Protein AF-A0A959NTH2-F1 (afdb_monomer_lite)

Structure (mmCIF, N/CA/C/O backbone):
data_AF-A0A959NTH2-F1
#
_entry.id   AF-A0A959NTH2-F1
#
loop_
_atom_site.group_PDB
_atom_site.id
_atom_site.type_symbol
_atom_site.label_atom_id
_atom_site.label_alt_id
_atom_site.label_comp_id
_atom_site.label_asym_id
_atom_site.label_entity_id
_atom_site.label_seq_id
_atom_site.pdbx_PDB_ins_code
_atom_site.Cartn_x
_atom_site.Cartn_y
_atom_site.Cartn_z
_atom_site.occupancy
_atom_site.B_iso_or_equiv
_atom_site.auth_seq_id
_atom_site.auth_comp_id
_atom_site.auth_asym_id
_atom_site.auth_atom_id
_atom_site.pdbx_PDB_model_num
ATOM 1 N N . MET A 1 1 ? 16.866 33.742 38.462 1.00 43.75 1 MET A N 1
ATOM 2 C CA . MET A 1 1 ? 18.214 33.226 38.776 1.00 43.75 1 MET A CA 1
ATOM 3 C C . MET A 1 1 ? 18.686 32.351 37.621 1.00 43.75 1 MET A C 1
ATOM 5 O O . MET A 1 1 ? 18.182 31.254 37.455 1.00 43.75 1 MET A O 1
ATOM 9 N N . SER A 1 2 ? 19.629 32.856 36.833 1.00 45.59 2 SER A N 1
ATOM 10 C CA . SER A 1 2 ? 20.584 32.081 36.015 1.00 45.59 2 SER A CA 1
ATOM 11 C C . SER A 1 2 ? 21.983 32.569 36.441 1.00 45.59 2 SER A C 1
ATOM 13 O O . SER A 1 2 ? 22.024 33.627 37.079 1.00 45.59 2 SER A O 1
ATOM 15 N N . PRO A 1 3 ? 23.129 31.945 36.094 1.00 47.47 3 PRO A N 1
ATOM 16 C CA . PRO A 1 3 ? 23.377 30.743 35.277 1.00 47.47 3 PRO A CA 1
ATOM 17 C C . PRO A 1 3 ? 24.408 29.769 35.917 1.00 47.47 3 PRO A C 1
ATOM 19 O O . PRO A 1 3 ? 25.090 30.133 36.869 1.00 47.47 3 PRO A O 1
ATOM 22 N N . LYS A 1 4 ? 24.640 28.580 35.333 1.00 40.25 4 LYS A N 1
ATOM 23 C CA . LYS A 1 4 ? 25.977 27.939 35.351 1.00 40.25 4 LYS A CA 1
ATOM 24 C C . LYS A 1 4 ? 26.267 27.217 34.032 1.00 40.25 4 LYS A C 1
ATOM 26 O O . LYS A 1 4 ? 25.743 26.146 33.756 1.00 40.25 4 LYS A O 1
ATOM 31 N N . SER A 1 5 ? 27.126 27.856 33.243 1.00 44.38 5 SER A N 1
ATOM 32 C CA . SER A 1 5 ? 27.938 27.284 32.164 1.00 44.38 5 SER A CA 1
ATOM 33 C C . SER A 1 5 ? 29.124 26.491 32.744 1.00 44.38 5 SER A C 1
ATOM 35 O O . SER A 1 5 ? 29.297 26.496 33.961 1.00 44.38 5 SER A O 1
ATOM 37 N N . VAL A 1 6 ? 29.994 25.972 31.850 1.00 41.03 6 VAL A N 1
ATOM 38 C CA . VAL A 1 6 ? 31.365 25.409 32.044 1.00 41.03 6 VAL A CA 1
ATOM 39 C C . VAL A 1 6 ? 31.362 23.865 31.873 1.00 41.03 6 VAL A C 1
ATOM 41 O O . VAL A 1 6 ? 30.618 23.194 32.565 1.00 41.03 6 VAL A O 1
ATOM 44 N N . LYS A 1 7 ? 32.123 23.199 30.981 1.00 40.16 7 LYS A N 1
ATOM 45 C CA . LYS A 1 7 ? 33.416 23.513 30.333 1.00 40.16 7 LYS A CA 1
ATOM 46 C C . LYS A 1 7 ? 33.629 22.724 29.022 1.00 40.16 7 LYS A C 1
ATOM 48 O O . LYS A 1 7 ? 33.292 21.551 28.930 1.00 40.16 7 LYS A O 1
ATOM 53 N N . LYS A 1 8 ? 34.302 23.385 28.073 1.00 42.28 8 LYS A N 1
ATOM 54 C CA . LYS A 1 8 ? 35.076 22.836 26.944 1.00 42.28 8 LYS A CA 1
ATOM 55 C C . LYS A 1 8 ? 36.192 21.895 27.426 1.00 42.28 8 LYS A C 1
ATOM 57 O O . LYS A 1 8 ? 36.909 22.254 28.357 1.00 42.28 8 LYS A O 1
ATOM 62 N N . SER A 1 9 ? 36.460 20.831 26.670 1.00 44.78 9 SER A N 1
ATOM 63 C CA . SER A 1 9 ? 37.814 20.277 26.527 1.00 44.78 9 SER A CA 1
ATOM 64 C C . SER A 1 9 ? 38.034 19.769 25.100 1.00 44.78 9 SER A C 1
ATOM 66 O O . SER A 1 9 ? 37.632 18.666 24.742 1.00 44.78 9 SER A O 1
ATOM 68 N N . GLU A 1 10 ? 38.667 20.620 24.295 1.00 36.50 10 GLU A N 1
ATOM 69 C CA . GLU A 1 10 ? 39.414 20.252 23.091 1.00 36.50 10 GLU A CA 1
ATOM 70 C C . GLU A 1 10 ? 40.873 19.925 23.457 1.00 36.50 10 GLU A C 1
ATOM 72 O O . GLU A 1 10 ? 41.354 20.289 24.530 1.00 36.50 10 GLU A O 1
ATOM 77 N N . LEU A 1 11 ? 41.574 19.368 22.462 1.00 34.56 11 LEU A N 1
ATOM 78 C CA . LEU A 1 11 ? 43.025 19.237 22.289 1.00 34.56 11 LEU A CA 1
ATOM 79 C C . LEU A 1 11 ? 43.673 17.935 22.806 1.00 34.56 11 LEU A C 1
ATOM 81 O O . LEU A 1 11 ? 43.976 17.790 23.985 1.00 34.56 11 LEU A O 1
ATOM 85 N N . LYS A 1 12 ? 44.121 17.080 21.873 1.00 37.53 12 LYS A N 1
ATOM 86 C CA . LYS A 1 12 ? 45.492 17.190 21.329 1.00 37.53 12 LYS A CA 1
ATOM 87 C C . LYS A 1 12 ? 45.737 16.271 20.123 1.00 37.53 12 LYS A C 1
ATOM 89 O O . LYS A 1 12 ? 45.453 15.081 20.139 1.00 37.53 12 LYS A O 1
ATOM 94 N N . LYS A 1 13 ? 46.320 16.882 19.087 1.00 39.56 13 LYS A N 1
ATOM 95 C CA . LYS A 1 13 ? 46.981 16.262 17.933 1.00 39.56 13 LYS A CA 1
ATOM 96 C C . LYS A 1 13 ? 48.257 15.541 18.382 1.00 39.56 13 LYS A C 1
ATOM 98 O O . LYS A 1 13 ? 49.019 16.119 19.154 1.00 39.56 13 LYS A O 1
ATOM 103 N N . SER A 1 14 ? 48.577 14.403 17.770 1.00 37.56 14 SER A N 1
ATOM 104 C CA . SER A 1 14 ? 49.972 14.017 17.520 1.00 37.56 14 SER A CA 1
ATOM 105 C C . SER A 1 14 ? 50.103 13.085 16.300 1.00 37.56 14 SER A C 1
ATOM 107 O O . SER A 1 14 ? 49.433 12.068 16.161 1.00 37.56 14 SER A O 1
ATOM 109 N N . LYS A 1 15 ? 50.981 13.489 15.384 1.00 36.38 15 LYS A N 1
ATOM 110 C CA . LYS A 1 15 ? 51.699 12.719 14.353 1.00 36.38 15 LYS A CA 1
ATOM 111 C C . LYS A 1 15 ? 53.090 13.376 14.277 1.00 36.38 15 LYS A C 1
ATOM 113 O O . LYS A 1 15 ? 53.185 14.549 14.644 1.00 36.38 15 LYS A O 1
ATOM 118 N 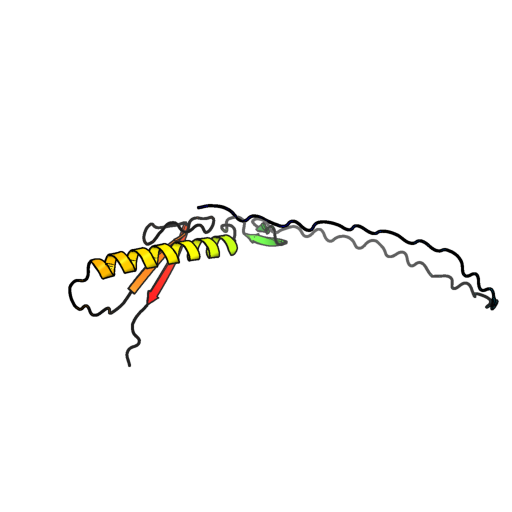N . PRO A 1 16 ? 54.104 12.775 13.639 1.00 43.47 16 PRO A N 1
ATOM 119 C CA . PRO A 1 16 ? 54.432 11.356 13.471 1.00 43.47 16 PRO A CA 1
ATOM 120 C C . PRO A 1 16 ? 55.866 11.075 13.990 1.00 43.47 16 PRO A C 1
ATOM 122 O O . PRO A 1 16 ? 56.673 11.993 14.086 1.00 43.47 16 PRO A O 1
ATOM 125 N N . TYR A 1 17 ? 56.235 9.820 14.267 1.00 33.53 17 TYR A N 1
ATOM 126 C CA . TYR A 1 17 ? 57.650 9.465 14.461 1.00 33.53 17 TYR A CA 1
ATOM 127 C C . TYR A 1 17 ? 58.111 8.514 13.360 1.00 33.53 17 TYR A C 1
ATOM 129 O O . TYR A 1 17 ? 57.660 7.378 13.254 1.00 33.53 17 TYR A O 1
ATOM 137 N N . SER A 1 18 ? 58.996 9.041 12.517 1.00 42.41 18 SER A N 1
ATOM 138 C CA . SER A 1 18 ? 59.824 8.296 11.579 1.00 42.41 18 SER A CA 1
ATOM 139 C C . SER A 1 18 ? 61.097 7.878 12.314 1.00 42.41 18 SER A C 1
ATOM 141 O O . SER A 1 18 ? 61.761 8.735 12.901 1.00 42.41 18 SER A O 1
ATOM 143 N N . SER A 1 19 ? 61.503 6.618 12.206 1.00 42.22 19 SER A N 1
ATOM 144 C CA . SER A 1 19 ? 62.892 6.222 12.431 1.00 42.22 19 SER A CA 1
ATOM 145 C C . SER A 1 19 ? 63.318 5.199 11.381 1.00 42.22 19 SER A C 1
ATOM 147 O O . SER A 1 19 ? 62.625 4.233 11.070 1.00 42.22 19 SER A O 1
ATOM 149 N N . LYS A 1 20 ? 64.458 5.501 10.758 1.00 40.53 20 LYS A N 1
ATOM 150 C CA . LYS A 1 20 ? 65.146 4.699 9.748 1.00 40.53 20 LYS A CA 1
ATOM 151 C C . LYS A 1 20 ? 66.144 3.744 10.421 1.00 40.53 20 LYS A C 1
ATOM 153 O O . LYS A 1 20 ? 66.640 4.042 11.500 1.00 40.53 20 LYS A O 1
ATOM 158 N N . LYS A 1 21 ? 66.574 2.760 9.618 1.00 35.91 21 LYS A N 1
ATOM 159 C CA . LYS A 1 21 ? 67.841 1.995 9.645 1.00 35.91 21 LYS A CA 1
ATOM 160 C C . LYS A 1 21 ? 67.926 0.793 10.594 1.00 35.91 21 LYS A C 1
ATOM 162 O O . LYS A 1 21 ? 68.211 0.923 11.773 1.00 35.91 21 LYS A O 1
ATOM 167 N N . GLY A 1 22 ? 67.881 -0.385 9.974 1.00 36.28 22 GLY A N 1
ATOM 168 C CA . GLY A 1 22 ? 68.547 -1.602 10.429 1.00 36.28 22 GLY A CA 1
ATOM 169 C C . GLY A 1 22 ? 69.033 -2.371 9.202 1.00 36.28 22 GLY A C 1
ATOM 170 O O . GLY A 1 22 ? 68.254 -3.060 8.553 1.00 36.28 22 GLY A O 1
ATOM 171 N N . VAL A 1 23 ? 70.299 -2.176 8.832 1.00 43.34 23 VAL A N 1
ATOM 172 C CA . VAL A 1 23 ? 71.002 -2.986 7.828 1.00 43.34 23 VAL A CA 1
ATOM 173 C C . VAL A 1 23 ? 71.418 -4.281 8.519 1.00 43.34 23 VAL A C 1
ATOM 175 O O . VAL A 1 23 ? 72.155 -4.225 9.498 1.00 43.34 23 VAL A O 1
ATOM 178 N N . SER A 1 24 ? 70.988 -5.432 8.004 1.00 45.81 24 SER A N 1
ATOM 179 C CA . SER A 1 24 ? 71.651 -6.710 8.277 1.00 45.81 24 SER A CA 1
ATOM 180 C C . SER A 1 24 ? 71.995 -7.366 6.942 1.00 45.81 24 SER A C 1
ATOM 182 O O . SER A 1 24 ? 71.155 -7.497 6.054 1.00 45.81 24 SER A O 1
ATOM 184 N N . GLN A 1 25 ? 73.282 -7.654 6.767 1.00 48.72 25 GLN A N 1
ATOM 185 C CA . GLN A 1 25 ? 73.840 -8.329 5.604 1.00 48.72 25 GLN A CA 1
ATOM 186 C C . GLN A 1 25 ? 73.971 -9.831 5.881 1.00 48.72 25 GLN A C 1
ATOM 188 O O . GLN A 1 25 ? 74.382 -10.208 6.979 1.00 48.72 25 GLN A O 1
ATOM 193 N N . LYS A 1 26 ? 73.796 -10.604 4.795 1.00 45.91 26 LYS A N 1
ATOM 194 C CA . LYS A 1 26 ? 74.301 -11.961 4.466 1.00 45.91 26 LYS A CA 1
ATOM 195 C C . LYS A 1 26 ? 73.261 -13.097 4.487 1.00 45.91 26 LYS A C 1
ATOM 197 O O . LYS A 1 26 ? 72.356 -13.049 5.311 1.00 45.91 26 LYS A O 1
ATOM 202 N N . PRO A 1 27 ? 73.446 -14.178 3.691 1.00 48.50 27 PRO A N 1
ATOM 203 C CA . PRO A 1 27 ? 74.363 -14.385 2.556 1.00 48.50 27 PRO A CA 1
ATOM 204 C C . PRO A 1 27 ? 73.638 -14.702 1.226 1.00 48.50 27 PRO A C 1
ATOM 206 O O . PRO A 1 27 ? 72.574 -15.315 1.195 1.00 48.50 27 PRO A O 1
ATOM 209 N N . GLU A 1 28 ? 74.260 -14.319 0.107 1.00 48.81 28 GLU A N 1
ATOM 210 C CA . GLU A 1 28 ? 73.870 -14.753 -1.239 1.00 48.81 28 GLU A CA 1
ATOM 211 C C . GLU A 1 28 ? 74.158 -16.249 -1.426 1.00 48.81 28 GLU A C 1
ATOM 213 O O . GLU A 1 28 ? 75.313 -16.667 -1.527 1.00 48.81 28 GLU A O 1
ATOM 218 N N . PHE A 1 29 ? 73.107 -17.057 -1.552 1.00 49.25 29 PHE A N 1
ATOM 219 C CA . PHE A 1 29 ? 73.212 -18.370 -2.178 1.00 49.25 29 PHE A CA 1
ATOM 220 C C . PHE A 1 29 ? 73.089 -18.192 -3.693 1.00 49.25 29 PHE A C 1
ATOM 222 O O . PHE A 1 29 ? 72.005 -17.941 -4.221 1.00 49.25 29 PHE A O 1
ATOM 229 N N . LYS A 1 30 ? 74.211 -18.320 -4.409 1.00 52.75 30 LYS A N 1
ATOM 230 C CA . LYS A 1 30 ? 74.224 -18.398 -5.876 1.00 52.75 30 LYS A CA 1
ATOM 231 C C . LYS A 1 30 ? 73.636 -19.738 -6.315 1.00 52.75 30 LYS A C 1
ATOM 233 O O . LYS A 1 30 ? 74.359 -20.705 -6.531 1.00 52.75 30 LYS A O 1
ATOM 238 N N . VAL A 1 31 ? 72.317 -19.790 -6.460 1.00 53.19 31 VAL A N 1
ATOM 239 C CA . VAL A 1 31 ? 71.649 -20.877 -7.180 1.00 53.19 31 VAL A CA 1
ATOM 240 C C . VAL A 1 31 ? 71.664 -20.516 -8.661 1.00 53.19 31 VAL A C 1
ATOM 242 O O . VAL A 1 31 ? 71.102 -19.503 -9.073 1.00 53.19 31 VAL A O 1
ATOM 245 N N . ALA A 1 32 ? 72.347 -21.330 -9.463 1.00 49.91 32 ALA A N 1
ATOM 246 C CA . ALA A 1 32 ? 72.375 -21.199 -10.912 1.00 49.91 32 ALA A CA 1
ATOM 247 C C . ALA A 1 32 ? 70.946 -21.320 -11.470 1.00 49.91 32 ALA A C 1
ATOM 249 O O . ALA A 1 32 ? 70.382 -22.412 -11.561 1.00 49.91 32 ALA A O 1
ATOM 250 N N . GLY A 1 33 ? 70.344 -20.185 -11.826 1.00 46.50 33 GLY A N 1
ATOM 251 C CA . GLY A 1 33 ? 69.035 -20.137 -12.463 1.00 46.50 33 GLY A CA 1
ATOM 252 C C . GLY A 1 33 ? 69.104 -20.755 -13.855 1.00 46.50 33 GLY A C 1
ATOM 253 O O . GLY A 1 33 ? 69.591 -20.132 -14.798 1.00 46.50 33 GLY A O 1
ATOM 254 N N . LYS A 1 34 ? 68.595 -21.981 -14.011 1.00 55.19 34 LYS A N 1
ATOM 255 C CA . LYS A 1 34 ? 68.262 -22.514 -15.336 1.00 55.19 34 LYS A CA 1
ATOM 256 C C . LYS A 1 34 ? 67.168 -21.619 -15.927 1.00 55.19 34 LYS A C 1
ATOM 258 O O . LYS A 1 34 ? 66.071 -21.547 -15.379 1.00 55.19 34 LYS A O 1
ATOM 263 N N . LYS A 1 35 ? 67.463 -20.928 -17.034 1.00 55.62 35 LYS A N 1
ATOM 264 C CA . LYS A 1 35 ? 66.462 -20.195 -17.823 1.00 55.62 35 LYS A CA 1
ATOM 265 C C . LYS A 1 35 ? 65.389 -21.182 -18.287 1.00 55.62 35 LYS A C 1
ATOM 267 O O . LYS A 1 35 ? 65.601 -21.925 -19.242 1.00 55.62 35 LYS A O 1
ATOM 272 N N . VAL A 1 36 ? 64.235 -21.180 -17.628 1.00 55.41 36 VAL A N 1
ATOM 273 C CA . VAL A 1 36 ? 63.029 -21.797 -18.178 1.00 55.41 36 VAL A CA 1
ATOM 274 C C . VAL A 1 36 ? 62.571 -20.884 -19.306 1.00 55.41 36 VAL A C 1
ATOM 276 O O . VAL A 1 36 ? 62.088 -19.778 -19.074 1.00 55.41 36 VAL A O 1
ATOM 279 N N . VAL A 1 37 ? 62.789 -21.320 -20.545 1.00 56.12 37 VAL A N 1
ATOM 280 C CA . VAL A 1 37 ? 62.223 -20.663 -21.722 1.00 56.12 37 VAL A CA 1
ATOM 281 C C . VAL A 1 37 ? 60.714 -20.868 -21.646 1.00 56.12 37 VAL A C 1
ATOM 283 O O . VAL A 1 37 ? 60.204 -21.939 -21.975 1.00 56.12 37 VAL A O 1
ATOM 286 N N . ALA A 1 38 ? 59.998 -19.857 -21.154 1.00 57.72 38 ALA A N 1
ATOM 287 C CA . ALA A 1 38 ? 58.550 -19.822 -21.229 1.00 57.72 38 ALA A CA 1
ATOM 288 C C . ALA A 1 38 ? 58.168 -19.877 -22.712 1.00 57.72 38 ALA A C 1
ATOM 290 O O . ALA A 1 38 ? 58.461 -18.958 -23.477 1.00 57.72 38 ALA A O 1
ATOM 291 N N . ARG A 1 39 ? 57.555 -20.984 -23.143 1.00 60.12 39 ARG A N 1
ATOM 292 C CA . ARG A 1 39 ? 56.933 -21.053 -24.464 1.00 60.12 39 ARG A CA 1
ATOM 293 C C . ARG A 1 39 ? 55.733 -20.118 -24.433 1.00 60.12 39 ARG A C 1
ATOM 295 O O . ARG A 1 39 ? 54.685 -20.474 -23.905 1.00 60.12 39 ARG A O 1
ATOM 302 N N . THR A 1 40 ? 55.897 -18.918 -24.972 1.00 57.31 40 THR A N 1
ATOM 303 C CA . THR A 1 40 ? 54.797 -17.983 -25.190 1.00 57.31 40 THR A CA 1
ATOM 304 C C . THR A 1 40 ? 53.914 -18.556 -26.293 1.00 57.31 40 THR A C 1
ATOM 306 O O . THR A 1 40 ? 54.176 -18.379 -27.482 1.00 57.31 40 THR A O 1
ATOM 309 N N . TYR A 1 41 ? 52.876 -19.296 -25.919 1.00 55.53 41 TYR A N 1
ATOM 310 C CA . TYR A 1 41 ? 51.798 -19.604 -26.846 1.00 55.53 41 TYR A CA 1
ATOM 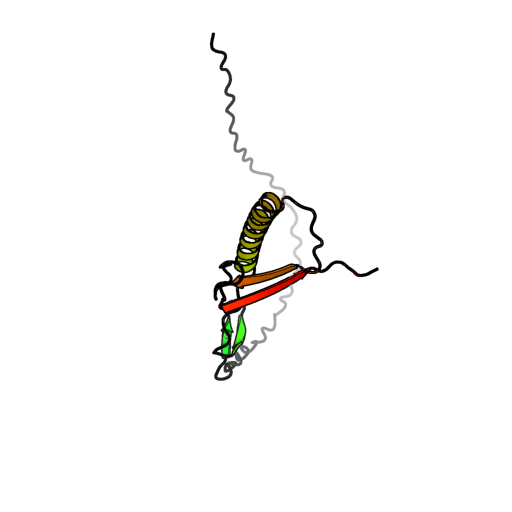311 C C . TYR A 1 41 ? 51.066 -18.292 -27.141 1.00 55.53 41 TYR A C 1
ATOM 313 O O . TYR A 1 41 ? 50.548 -17.630 -26.241 1.00 55.53 41 TYR A O 1
ATOM 321 N N . LYS A 1 42 ? 51.052 -17.882 -28.414 1.00 55.62 42 LYS A N 1
ATOM 322 C CA . LYS A 1 42 ? 50.173 -16.806 -28.875 1.00 55.62 42 LYS A CA 1
ATOM 323 C C . LYS A 1 42 ? 48.740 -17.309 -28.726 1.00 55.62 42 LYS A C 1
ATOM 325 O O . LYS A 1 42 ? 48.249 -18.024 -29.594 1.00 55.62 42 LYS A O 1
ATOM 330 N N . VAL A 1 43 ? 48.081 -16.962 -27.622 1.00 61.09 43 VAL A N 1
ATOM 331 C CA . VAL A 1 43 ? 46.631 -17.127 -27.502 1.00 61.09 43 VAL A CA 1
ATOM 332 C C . VAL A 1 43 ? 46.025 -16.209 -28.555 1.00 61.09 43 VAL A C 1
ATOM 334 O O . VAL A 1 43 ? 46.139 -14.986 -28.466 1.00 61.09 43 VAL A O 1
ATOM 337 N N . SER A 1 44 ? 45.470 -16.793 -29.615 1.00 62.91 44 SER A N 1
ATOM 338 C CA . SER A 1 44 ? 44.725 -16.029 -30.609 1.00 62.91 44 SER A CA 1
ATOM 339 C C . SER A 1 44 ? 43.596 -15.290 -29.884 1.00 62.91 44 SER A C 1
ATOM 341 O O . SER A 1 44 ? 42.921 -15.913 -29.062 1.00 62.91 44 SER A O 1
ATOM 343 N N . PRO A 1 45 ? 43.385 -13.985 -30.129 1.00 64.50 45 PRO A N 1
ATOM 344 C CA . PRO A 1 45 ? 42.327 -13.251 -29.454 1.00 64.50 45 PRO A CA 1
ATOM 345 C C . PRO A 1 45 ? 40.994 -13.930 -29.761 1.00 64.50 45 PRO A C 1
ATOM 347 O O . PRO A 1 45 ? 40.613 -14.073 -30.926 1.00 64.50 45 PRO A O 1
ATOM 350 N N . SER A 1 46 ? 40.305 -14.378 -28.712 1.00 63.84 46 SER A N 1
ATOM 351 C CA . SER A 1 46 ? 38.984 -14.985 -28.808 1.00 63.84 46 SER A CA 1
ATOM 352 C C . SER A 1 46 ? 38.094 -14.039 -29.609 1.00 63.84 46 SER A C 1
ATOM 354 O O . SER A 1 46 ? 37.865 -12.899 -29.192 1.00 63.84 46 SER A O 1
ATOM 356 N N . LYS A 1 47 ? 37.625 -14.475 -30.786 1.00 63.59 47 LYS A N 1
ATOM 357 C CA . LYS A 1 47 ? 36.638 -13.724 -31.571 1.00 63.59 47 LYS A CA 1
ATOM 358 C C . LYS A 1 47 ? 35.465 -13.432 -30.640 1.00 63.59 47 LYS A C 1
ATOM 360 O O . LYS A 1 47 ? 34.754 -14.354 -30.250 1.00 63.59 47 LYS A O 1
ATOM 365 N N . LYS A 1 48 ? 35.273 -12.162 -30.267 1.00 63.38 48 LYS A N 1
ATOM 366 C CA . LYS A 1 48 ? 34.079 -11.726 -29.540 1.00 63.38 48 LYS A CA 1
ATOM 367 C C . LYS A 1 48 ? 32.889 -12.070 -30.426 1.00 63.38 48 LYS A C 1
ATOM 369 O O . LYS A 1 48 ? 32.688 -11.429 -31.459 1.00 63.38 48 LYS A O 1
ATOM 374 N N . VAL A 1 49 ? 32.153 -13.116 -30.061 1.00 65.31 49 VAL A N 1
ATOM 375 C CA . VAL A 1 49 ? 30.893 -13.460 -30.711 1.00 65.31 49 VAL A CA 1
ATOM 376 C C . VAL A 1 49 ? 29.995 -12.245 -30.524 1.00 65.31 49 VAL A C 1
ATOM 378 O O . VAL A 1 49 ? 29.606 -11.917 -29.405 1.00 65.31 49 VAL A O 1
ATOM 381 N N . LYS A 1 50 ? 29.744 -11.509 -31.611 1.00 64.19 50 LYS A N 1
ATOM 382 C CA . LYS A 1 50 ? 28.778 -10.415 -31.607 1.00 64.19 50 LYS A CA 1
ATOM 383 C C . LYS A 1 50 ? 27.406 -11.059 -31.456 1.00 64.19 50 LYS A C 1
ATOM 385 O O . LYS A 1 50 ? 26.830 -11.506 -32.444 1.00 64.19 50 LYS A O 1
ATOM 390 N N . TYR A 1 51 ? 26.919 -11.151 -30.224 1.00 67.19 51 TYR A N 1
ATOM 391 C CA . TYR A 1 51 ? 25.534 -11.518 -29.971 1.00 67.19 51 TYR A CA 1
ATOM 392 C C . TYR A 1 51 ? 24.663 -10.438 -30.620 1.00 67.19 51 TYR A C 1
ATOM 394 O O . TYR A 1 51 ? 24.718 -9.272 -30.229 1.00 67.19 51 TYR A O 1
ATOM 402 N N . LYS A 1 52 ? 23.925 -10.797 -31.674 1.00 74.12 52 LYS A N 1
ATOM 403 C CA . LYS A 1 52 ? 22.887 -9.921 -32.218 1.00 74.12 52 LYS A CA 1
ATOM 404 C C . LYS A 1 52 ? 21.701 -10.006 -31.266 1.00 74.12 52 LYS A C 1
ATOM 406 O O . LYS A 1 52 ? 21.173 -11.094 -31.055 1.00 74.12 52 LYS A O 1
ATOM 411 N N . MET A 1 53 ? 21.331 -8.878 -30.667 1.00 75.88 53 MET A N 1
ATOM 412 C CA . MET A 1 53 ? 20.147 -8.804 -29.815 1.00 75.88 53 MET A CA 1
ATOM 413 C C . MET A 1 53 ? 18.904 -9.117 -30.669 1.00 75.88 53 MET A C 1
ATOM 415 O O . MET A 1 53 ? 18.819 -8.605 -31.791 1.00 75.88 53 MET A O 1
ATOM 419 N N . PRO A 1 54 ? 17.983 -9.980 -30.200 1.00 78.75 54 PRO A N 1
ATOM 420 C CA . PRO A 1 54 ? 16.742 -10.258 -30.913 1.00 78.75 54 PRO A CA 1
ATOM 421 C C . PRO A 1 54 ? 15.951 -8.970 -31.165 1.00 78.75 54 PRO A C 1
ATOM 423 O O . PRO A 1 54 ? 15.902 -8.090 -30.306 1.00 78.75 54 PRO A O 1
ATOM 426 N N . SER A 1 55 ? 15.337 -8.860 -32.346 1.00 79.50 55 SER A N 1
ATOM 427 C CA . SER A 1 55 ? 14.442 -7.743 -32.670 1.00 79.50 55 SER A CA 1
ATOM 428 C C . SER A 1 55 ? 13.300 -7.674 -31.654 1.00 79.50 55 SER A C 1
ATOM 430 O O . SER A 1 55 ? 12.734 -8.707 -31.300 1.00 79.50 55 SER A O 1
ATOM 432 N N . GLY A 1 56 ? 12.969 -6.471 -31.184 1.00 79.69 56 GLY A N 1
ATOM 433 C CA . GLY A 1 56 ? 11.928 -6.280 -30.176 1.00 79.69 56 GLY A CA 1
ATOM 434 C C . GLY A 1 56 ? 12.352 -6.643 -28.753 1.00 79.69 56 GLY A C 1
ATOM 435 O O . GLY A 1 56 ? 11.479 -6.876 -27.927 1.00 79.69 56 GLY A O 1
ATOM 436 N N . TYR A 1 57 ? 13.653 -6.668 -28.445 1.00 81.69 57 TYR A N 1
ATOM 437 C CA . TYR A 1 57 ? 14.165 -6.728 -27.074 1.00 81.69 57 TYR A CA 1
ATOM 438 C C . TYR A 1 57 ? 15.195 -5.620 -26.815 1.00 81.69 57 TYR A C 1
ATOM 440 O O . TYR A 1 57 ? 15.933 -5.243 -27.719 1.00 81.69 57 TYR A O 1
ATOM 448 N N . GLU A 1 58 ? 15.264 -5.122 -25.582 1.00 83.81 58 GLU A N 1
ATOM 449 C CA . GLU A 1 58 ? 16.249 -4.152 -25.097 1.00 83.81 58 GLU A CA 1
ATOM 450 C C . GLU A 1 58 ? 16.941 -4.671 -23.831 1.00 83.81 58 GLU A C 1
ATOM 452 O O . GLU A 1 58 ? 16.347 -5.382 -23.021 1.00 83.81 58 GLU A O 1
ATOM 457 N N . ALA A 1 59 ? 18.217 -4.325 -23.645 1.00 81.19 59 ALA A N 1
ATOM 458 C CA . ALA A 1 59 ? 18.920 -4.607 -22.399 1.00 81.19 59 ALA A CA 1
ATOM 459 C C . ALA A 1 59 ? 18.511 -3.581 -21.332 1.00 81.19 59 ALA A C 1
ATOM 461 O O . ALA A 1 59 ? 18.635 -2.374 -21.545 1.00 81.19 59 ALA A O 1
ATOM 462 N N . ASN A 1 60 ? 18.048 -4.043 -20.172 1.00 78.19 60 ASN A N 1
ATOM 463 C CA . ASN A 1 60 ? 17.790 -3.160 -19.037 1.00 78.19 60 ASN A CA 1
ATOM 464 C C . ASN A 1 60 ? 19.100 -2.760 -18.320 1.00 78.19 60 ASN A C 1
ATOM 466 O O . ASN A 1 60 ? 20.176 -3.293 -18.595 1.00 78.19 60 ASN A O 1
ATOM 470 N N . ASN A 1 61 ? 19.010 -1.859 -17.333 1.00 76.12 61 ASN A N 1
ATOM 471 C CA . ASN A 1 61 ? 20.160 -1.395 -16.535 1.00 76.12 61 ASN A CA 1
ATOM 472 C C . ASN A 1 61 ? 20.889 -2.513 -15.756 1.00 76.12 61 ASN A C 1
ATOM 474 O O . ASN A 1 61 ? 21.971 -2.282 -15.225 1.00 76.12 61 ASN A O 1
ATOM 478 N N . SER A 1 62 ? 20.301 -3.708 -15.662 1.00 75.88 62 SER A N 1
ATOM 479 C CA . SER A 1 62 ? 20.874 -4.893 -15.014 1.00 75.88 62 SER A CA 1
ATOM 480 C C . SER A 1 62 ? 21.484 -5.885 -16.015 1.00 75.88 62 SER A C 1
ATOM 482 O O . SER A 1 62 ? 21.922 -6.957 -15.607 1.00 75.88 62 SER A O 1
ATOM 484 N N . GLY A 1 63 ? 21.513 -5.558 -17.312 1.00 76.62 63 GLY A N 1
ATOM 485 C CA . GLY A 1 63 ? 22.035 -6.432 -18.368 1.00 76.62 63 GLY A CA 1
ATOM 486 C C . GLY A 1 63 ? 21.096 -7.575 -18.769 1.00 76.62 63 GLY A C 1
ATOM 487 O O . GLY A 1 63 ? 21.515 -8.472 -19.498 1.00 76.62 63 GLY A O 1
ATOM 488 N N . LEU A 1 64 ? 19.840 -7.559 -18.312 1.00 77.25 64 LEU A N 1
ATOM 489 C CA . LEU A 1 64 ? 18.818 -8.531 -18.703 1.00 77.25 64 LEU A CA 1
ATOM 490 C C . LEU A 1 64 ? 18.128 -8.077 -19.992 1.00 77.25 64 LEU A C 1
ATOM 492 O O . LEU A 1 64 ? 17.775 -6.907 -20.132 1.00 77.25 64 LEU A O 1
ATOM 496 N N . ILE A 1 65 ? 17.912 -9.017 -20.910 1.00 82.50 65 ILE A N 1
ATOM 497 C CA . ILE A 1 65 ? 17.221 -8.794 -22.184 1.00 82.50 65 ILE A CA 1
ATOM 498 C C . ILE A 1 65 ? 15.708 -8.860 -21.928 1.00 82.50 65 ILE A C 1
ATOM 500 O O . ILE A 1 65 ? 15.200 -9.907 -21.525 1.00 82.50 65 ILE A O 1
ATOM 504 N N . VAL A 1 66 ? 14.993 -7.755 -22.146 1.00 80.25 66 VAL A N 1
ATOM 505 C CA . VAL A 1 66 ? 13.538 -7.638 -21.931 1.00 80.25 66 VAL A CA 1
ATOM 506 C C . VAL A 1 66 ? 12.823 -7.228 -23.223 1.00 80.25 66 VAL A C 1
ATOM 508 O O . VAL A 1 66 ? 13.417 -6.498 -24.011 1.00 80.25 66 VAL A O 1
ATOM 511 N N . PRO A 1 67 ? 11.582 -7.680 -23.483 1.00 81.06 67 PRO A N 1
ATOM 512 C CA . PRO A 1 67 ? 10.843 -7.269 -24.675 1.00 81.06 67 PRO A CA 1
ATOM 513 C C . PRO A 1 67 ? 10.637 -5.747 -24.730 1.00 81.06 67 PRO A C 1
ATOM 515 O O . PRO A 1 67 ? 10.378 -5.096 -23.719 1.00 81.06 67 PRO A O 1
ATOM 518 N N . VAL A 1 68 ? 10.713 -5.168 -25.920 1.00 70.62 68 VAL A N 1
ATOM 519 C CA . VAL A 1 68 ? 10.386 -3.763 -26.173 1.00 70.62 68 VAL A CA 1
ATOM 520 C C . VAL A 1 68 ? 8.872 -3.628 -26.041 1.00 70.62 68 VAL A C 1
ATOM 522 O O . VAL A 1 68 ? 8.124 -4.266 -26.776 1.00 70.62 68 VAL A O 1
ATOM 525 N N . GLY A 1 69 ? 8.417 -2.837 -25.069 1.00 67.00 69 GLY A N 1
ATOM 526 C CA . GLY A 1 69 ? 6.991 -2.617 -24.803 1.00 67.00 69 GLY A CA 1
ATOM 527 C C . GLY A 1 69 ? 6.469 -3.201 -23.489 1.00 67.00 69 GLY A C 1
ATOM 528 O O . GLY A 1 69 ? 5.358 -2.855 -23.097 1.00 67.00 69 GLY A O 1
ATOM 529 N N . VAL A 1 70 ? 7.252 -3.999 -22.750 1.00 64.19 70 VAL A N 1
ATOM 530 C CA . VAL A 1 70 ? 6.937 -4.223 -21.327 1.00 64.19 70 VAL A CA 1
ATOM 531 C C . VAL A 1 70 ? 7.351 -2.997 -20.521 1.00 64.19 70 VAL A C 1
ATOM 533 O O . VAL A 1 70 ? 8.491 -2.532 -20.600 1.00 64.19 70 VAL A O 1
ATOM 536 N N . SER A 1 71 ? 6.410 -2.465 -19.739 1.00 64.12 71 SER A N 1
ATOM 537 C CA . SER A 1 71 ? 6.663 -1.384 -18.788 1.00 64.12 71 SER A CA 1
ATOM 538 C C . SER A 1 71 ? 7.858 -1.744 -17.906 1.00 64.12 71 SER A C 1
ATOM 540 O O . SER A 1 71 ? 7.921 -2.852 -17.366 1.00 64.12 71 SER A O 1
ATOM 542 N N . LYS A 1 72 ? 8.809 -0.812 -17.770 1.00 70.00 72 LYS A N 1
ATOM 543 C CA . LYS A 1 72 ? 10.021 -1.008 -16.965 1.00 70.00 72 LYS A CA 1
ATOM 544 C C . LYS A 1 72 ? 9.638 -1.531 -15.571 1.00 70.00 72 LYS A C 1
ATOM 546 O O . LYS A 1 72 ? 8.710 -0.985 -14.975 1.00 70.00 72 LYS A O 1
ATOM 551 N N . PRO A 1 73 ? 10.343 -2.546 -15.035 1.00 74.38 73 PRO A N 1
ATOM 552 C CA . PRO A 1 73 ? 10.080 -3.034 -13.689 1.00 74.38 73 PRO A CA 1
ATOM 553 C C . PRO A 1 73 ? 10.148 -1.888 -12.682 1.00 74.38 73 PRO A C 1
ATOM 555 O O . PRO A 1 73 ? 11.112 -1.116 -12.669 1.00 74.38 73 PRO A O 1
ATOM 558 N N . VAL A 1 74 ? 9.130 -1.788 -11.832 1.00 78.69 74 VAL A N 1
ATOM 559 C CA . VAL A 1 74 ? 9.072 -0.762 -10.795 1.00 78.69 74 VAL A CA 1
ATOM 560 C C . VAL A 1 74 ? 10.181 -1.018 -9.764 1.00 78.69 74 VAL A C 1
ATOM 562 O O . VAL A 1 74 ? 10.271 -2.125 -9.224 1.00 78.69 74 VAL A O 1
ATOM 565 N N . PRO A 1 75 ? 11.023 -0.021 -9.435 1.00 82.12 75 PRO A N 1
ATOM 566 C CA . PRO A 1 75 ? 12.059 -0.193 -8.425 1.00 82.12 75 PRO A CA 1
ATOM 567 C C . PRO A 1 75 ? 11.475 -0.539 -7.048 1.00 82.12 75 PRO A C 1
ATOM 569 O O . PRO A 1 75 ? 10.604 0.164 -6.533 1.00 82.12 75 PRO A O 1
ATOM 572 N N . VAL A 1 76 ? 12.036 -1.557 -6.385 1.00 84.81 76 VAL A N 1
ATOM 573 C CA . VAL A 1 76 ? 11.599 -2.021 -5.049 1.00 84.81 76 VAL A CA 1
ATOM 574 C C . VAL A 1 76 ? 11.586 -0.889 -4.013 1.00 84.81 76 VAL A C 1
ATOM 576 O O . VAL A 1 76 ? 10.713 -0.835 -3.150 1.00 84.81 76 VAL A O 1
ATOM 579 N N . ASN A 1 77 ? 12.527 0.053 -4.102 1.00 86.00 77 ASN A N 1
ATOM 580 C CA . ASN A 1 77 ? 12.587 1.198 -3.192 1.00 86.00 77 ASN A CA 1
ATOM 581 C C . ASN A 1 77 ? 11.379 2.135 -3.329 1.00 86.00 77 ASN A C 1
ATOM 583 O O . ASN A 1 77 ? 10.953 2.713 -2.328 1.00 86.00 77 ASN A O 1
ATOM 587 N N . ASN A 1 78 ? 10.819 2.276 -4.533 1.00 83.88 78 ASN A N 1
ATOM 588 C CA . ASN A 1 78 ? 9.630 3.097 -4.754 1.00 83.88 78 ASN A CA 1
ATOM 589 C C . ASN A 1 78 ? 8.395 2.406 -4.183 1.00 83.88 78 ASN A C 1
ATOM 591 O O . ASN A 1 78 ? 7.652 3.043 -3.443 1.00 83.88 78 ASN A O 1
ATOM 595 N N . LEU A 1 79 ? 8.269 1.091 -4.392 1.00 83.31 79 LEU A N 1
ATOM 596 C CA . LEU A 1 79 ? 7.214 0.289 -3.770 1.00 83.31 79 LEU A CA 1
ATOM 597 C C . LEU A 1 79 ? 7.275 0.369 -2.244 1.00 83.31 79 LEU A C 1
ATOM 599 O O . LEU A 1 79 ? 6.269 0.666 -1.614 1.00 83.31 79 LEU A O 1
ATOM 603 N N . LYS A 1 80 ? 8.457 0.199 -1.632 1.00 87.50 80 LYS A N 1
ATOM 604 C CA . LYS A 1 80 ? 8.631 0.330 -0.172 1.00 87.50 80 LYS A CA 1
ATOM 605 C C . LYS A 1 80 ? 8.180 1.695 0.347 1.00 87.50 80 LYS A C 1
ATOM 607 O O . LYS A 1 80 ? 7.496 1.771 1.364 1.00 87.50 80 LYS A O 1
ATOM 612 N N . LYS A 1 81 ?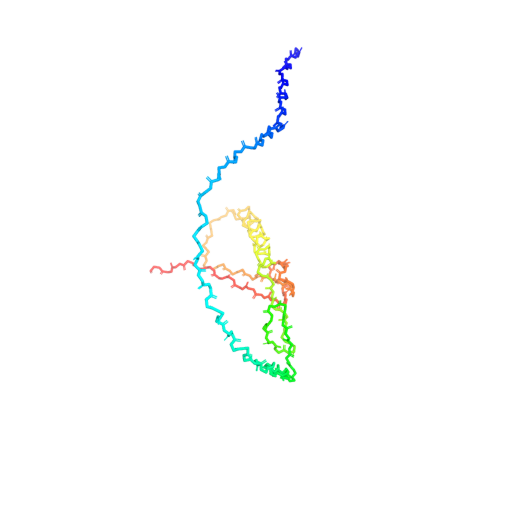 8.552 2.777 -0.344 1.00 88.88 81 LYS A N 1
ATOM 613 C CA . LYS A 1 81 ? 8.085 4.129 0.000 1.00 88.88 81 LYS A CA 1
ATOM 614 C C . LYS A 1 81 ? 6.569 4.242 -0.148 1.00 88.88 81 LYS A C 1
ATOM 616 O O . LYS A 1 81 ? 5.929 4.784 0.744 1.00 88.88 81 LYS A O 1
ATOM 621 N N . GLY A 1 82 ? 6.013 3.695 -1.225 1.00 85.19 82 GLY A N 1
ATOM 622 C CA . GLY A 1 82 ? 4.577 3.665 -1.467 1.00 85.19 82 GLY A CA 1
ATOM 623 C C . GLY A 1 82 ? 3.808 2.915 -0.377 1.00 85.19 82 GLY A C 1
ATOM 624 O O . GLY A 1 82 ? 2.866 3.466 0.176 1.00 85.19 82 GLY A O 1
ATOM 625 N N . PHE A 1 83 ? 4.262 1.726 0.024 1.00 86.38 83 PHE A N 1
ATOM 626 C CA . PHE A 1 83 ? 3.671 0.972 1.135 1.00 86.38 83 PHE A CA 1
ATOM 627 C C . PHE A 1 83 ? 3.762 1.714 2.471 1.00 86.38 83 PHE A C 1
ATOM 629 O O . PHE A 1 83 ? 2.819 1.683 3.256 1.00 86.38 83 PHE A O 1
ATOM 636 N N . ASN A 1 84 ? 4.865 2.420 2.730 1.00 90.06 84 ASN A N 1
ATOM 637 C CA . ASN A 1 84 ? 4.977 3.249 3.930 1.00 90.06 84 ASN A CA 1
ATOM 638 C C . ASN A 1 84 ? 3.973 4.411 3.930 1.00 90.06 84 ASN A C 1
ATOM 640 O O . ASN A 1 84 ? 3.465 4.761 4.994 1.00 90.06 84 ASN A O 1
ATOM 644 N N . SER A 1 85 ? 3.680 5.000 2.768 1.00 87.88 85 SER A N 1
ATOM 645 C CA . SER A 1 85 ? 2.609 5.994 2.636 1.00 87.88 85 SER A CA 1
ATOM 646 C C . SER A 1 85 ? 1.231 5.359 2.831 1.00 87.88 85 SER A C 1
ATOM 648 O O . SER A 1 85 ? 0.454 5.863 3.634 1.00 87.88 85 SER A O 1
ATOM 650 N N . ALA A 1 86 ? 0.975 4.210 2.198 1.00 85.44 86 ALA A N 1
ATOM 651 C CA . ALA A 1 86 ? -0.275 3.464 2.342 1.00 85.44 86 ALA A CA 1
ATOM 652 C C . ALA A 1 86 ? -0.565 3.101 3.804 1.00 85.44 86 ALA A C 1
ATOM 654 O O . ALA A 1 86 ? -1.682 3.275 4.275 1.00 85.44 86 ALA A O 1
ATOM 655 N N . LYS A 1 87 ? 0.457 2.687 4.565 1.00 89.44 87 LYS A N 1
ATOM 656 C CA . LYS A 1 87 ? 0.335 2.419 6.005 1.00 89.44 87 LYS A CA 1
ATOM 657 C C . LYS A 1 87 ? -0.165 3.637 6.791 1.00 89.44 87 LYS A C 1
ATOM 659 O O . LYS A 1 87 ? -0.974 3.482 7.697 1.00 89.44 87 LYS A O 1
ATOM 664 N N . LYS A 1 88 ? 0.337 4.837 6.483 1.00 89.62 88 LYS A N 1
ATOM 665 C CA . LYS A 1 88 ? -0.090 6.063 7.177 1.00 89.62 88 LYS A CA 1
ATOM 666 C C . LYS A 1 88 ? -1.546 6.398 6.870 1.00 89.62 88 LYS A C 1
ATOM 668 O O . LYS A 1 88 ? -2.273 6.774 7.778 1.00 89.62 88 LYS A O 1
ATOM 673 N N . GLU A 1 89 ? -1.948 6.240 5.614 1.00 86.56 89 GLU A N 1
ATOM 674 C CA . GLU A 1 89 ? -3.320 6.501 5.177 1.00 86.56 89 GLU A CA 1
ATOM 675 C C . GLU A 1 89 ? -4.303 5.477 5.762 1.00 86.56 89 GLU A C 1
ATOM 677 O O . GLU A 1 89 ? -5.357 5.875 6.240 1.00 86.56 89 GLU A O 1
ATOM 682 N N . ILE A 1 90 ? -3.919 4.195 5.863 1.00 87.81 90 ILE A N 1
ATOM 683 C CA . ILE A 1 90 ? -4.707 3.173 6.579 1.00 87.81 90 ILE A CA 1
ATOM 684 C C . ILE A 1 90 ? -4.924 3.573 8.037 1.00 87.81 90 ILE A C 1
ATOM 686 O O . ILE A 1 90 ? -6.044 3.491 8.522 1.00 87.81 90 ILE A O 1
ATOM 690 N N . ASN A 1 91 ? -3.874 4.011 8.736 1.00 88.62 91 ASN A N 1
ATOM 691 C CA . ASN A 1 91 ? -4.015 4.427 10.131 1.00 88.62 91 ASN A CA 1
ATOM 692 C C . ASN A 1 91 ? -4.967 5.621 10.267 1.00 88.62 91 ASN A C 1
ATOM 694 O O . ASN A 1 91 ? -5.858 5.572 11.101 1.00 88.62 91 ASN A O 1
ATOM 698 N N . SER A 1 92 ? -4.826 6.637 9.408 1.00 88.19 92 SER A N 1
ATOM 699 C CA . SER A 1 92 ? -5.745 7.784 9.395 1.00 88.19 92 SER A CA 1
ATOM 700 C C . SER A 1 92 ? -7.188 7.342 9.158 1.00 88.19 92 SER A C 1
ATOM 702 O O . SER A 1 92 ? -8.089 7.781 9.856 1.00 88.19 92 SER A O 1
ATOM 704 N N . PHE A 1 93 ? -7.4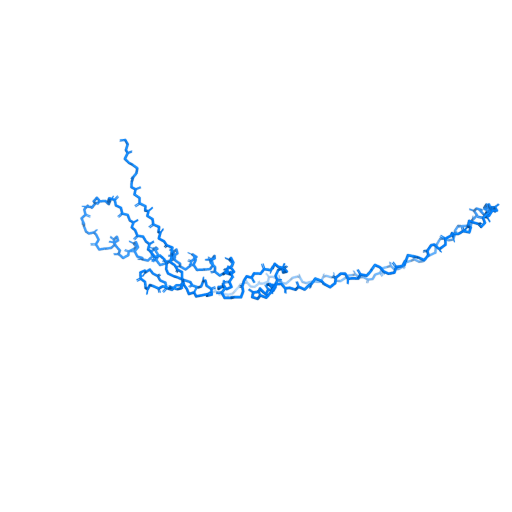00 6.431 8.208 1.00 85.12 93 PHE A N 1
ATOM 705 C CA . PHE A 1 93 ? -8.724 5.907 7.893 1.00 85.12 93 PHE A CA 1
ATOM 706 C C . PHE A 1 93 ? -9.328 5.107 9.055 1.00 85.12 93 PHE A C 1
ATOM 708 O O . PHE A 1 93 ? -10.521 5.213 9.320 1.00 85.12 93 PHE A O 1
ATOM 715 N N . ILE A 1 94 ? -8.515 4.326 9.774 1.00 85.50 94 ILE A N 1
ATOM 716 C CA . ILE A 1 94 ? -8.953 3.613 10.980 1.00 85.50 94 ILE A CA 1
ATOM 717 C C . ILE A 1 94 ? -9.332 4.606 12.083 1.00 85.50 94 ILE A C 1
ATOM 719 O O . ILE A 1 94 ? -10.365 4.423 12.724 1.00 85.50 94 ILE A O 1
ATOM 723 N N . ASP A 1 95 ? -8.540 5.656 12.297 1.00 87.38 95 ASP A N 1
ATOM 724 C CA . ASP A 1 95 ? -8.848 6.699 13.282 1.00 87.38 95 ASP A CA 1
ATOM 725 C C . ASP A 1 95 ? -10.181 7.398 12.939 1.00 87.38 95 ASP A C 1
ATOM 727 O O . ASP A 1 95 ? -11.054 7.539 13.798 1.00 87.38 95 ASP A O 1
ATOM 731 N N . ASP A 1 96 ? -10.400 7.733 11.665 1.00 85.19 96 ASP A N 1
ATOM 732 C CA . ASP A 1 96 ? -11.650 8.339 11.190 1.00 85.19 96 ASP A CA 1
ATOM 733 C C . ASP A 1 96 ? -12.850 7.400 11.397 1.00 85.19 96 ASP A C 1
ATOM 735 O O . ASP A 1 96 ? -13.886 7.798 11.942 1.00 85.19 96 ASP A O 1
ATOM 739 N N . ILE A 1 97 ? -12.703 6.126 11.027 1.00 82.56 97 ILE A N 1
ATOM 740 C CA . ILE A 1 97 ? -13.738 5.106 11.211 1.00 82.56 97 ILE A CA 1
ATOM 741 C C . ILE A 1 97 ? -14.075 4.921 12.693 1.00 82.56 97 ILE A C 1
ATOM 743 O O . ILE A 1 97 ? -15.246 4.941 13.072 1.00 82.56 97 ILE A O 1
ATOM 747 N N . THR A 1 98 ? -13.061 4.744 13.538 1.00 83.12 98 THR A N 1
ATOM 748 C CA . THR A 1 98 ? -13.254 4.498 14.974 1.00 83.12 98 THR A CA 1
ATOM 749 C C . THR A 1 98 ? -13.859 5.703 15.683 1.00 83.12 98 THR A C 1
ATOM 751 O O . THR A 1 98 ? -14.639 5.519 16.611 1.00 83.12 98 THR A O 1
ATOM 754 N N . SER A 1 99 ? -13.582 6.923 15.213 1.00 84.19 99 SER A N 1
ATOM 755 C CA . SER A 1 99 ? -14.252 8.131 15.710 1.00 84.19 99 SER A CA 1
ATOM 756 C C . SER A 1 99 ? -15.733 8.214 15.310 1.00 84.19 99 SER A C 1
ATOM 758 O O . SER A 1 99 ? -16.531 8.826 16.018 1.00 84.19 99 SER A O 1
ATOM 760 N N . THR A 1 100 ? -16.105 7.582 14.194 1.00 80.50 100 THR A N 1
ATOM 761 C CA . THR A 1 100 ? -17.469 7.602 13.642 1.00 80.50 100 THR A CA 1
ATOM 762 C C . THR A 1 100 ? -18.336 6.479 14.2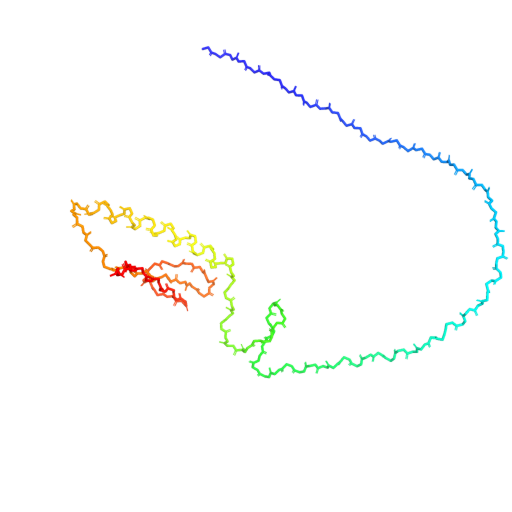15 1.00 80.50 100 THR A C 1
ATOM 764 O O . THR A 1 100 ? -19.554 6.622 14.332 1.00 80.50 100 THR A O 1
ATOM 767 N N . PHE A 1 101 ? -17.734 5.352 14.591 1.00 79.88 101 PHE A N 1
ATOM 768 C CA . PHE A 1 101 ? -18.451 4.222 15.169 1.00 79.88 101 PHE A CA 1
ATOM 769 C C . PHE A 1 101 ? -18.812 4.473 16.636 1.00 79.88 101 PHE A C 1
ATOM 771 O O . PHE A 1 101 ? -18.049 4.192 17.554 1.00 79.88 101 PHE A O 1
ATOM 778 N N . THR A 1 102 ? -20.026 4.975 16.851 1.00 74.12 102 THR A N 1
ATOM 779 C CA . THR A 1 102 ? -20.617 5.187 18.183 1.00 74.12 102 THR A CA 1
ATOM 780 C C . THR A 1 102 ? -21.239 3.925 18.788 1.00 74.12 102 THR A C 1
ATOM 782 O O . THR A 1 102 ? -21.610 3.921 19.958 1.00 74.12 102 THR A O 1
ATOM 785 N N . GLU A 1 103 ? -21.370 2.858 17.998 1.00 78.31 103 GLU A N 1
ATOM 786 C CA . GLU A 1 103 ? -22.040 1.606 18.360 1.00 78.31 103 GLU A CA 1
ATOM 787 C C . GLU A 1 103 ? -21.153 0.391 18.052 1.00 78.31 103 GLU A C 1
ATOM 789 O O . GLU A 1 103 ? -20.086 0.511 17.450 1.00 78.31 103 GLU A O 1
ATOM 794 N N . SER A 1 104 ? -21.572 -0.795 18.500 1.00 77.88 104 SER A N 1
ATOM 795 C CA . SER A 1 104 ? -20.849 -2.042 18.225 1.00 77.88 104 SER A CA 1
ATOM 796 C C . SER A 1 104 ? -21.136 -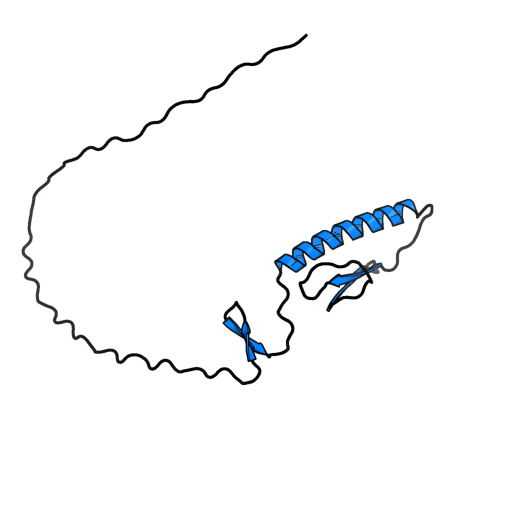2.537 16.806 1.00 77.88 104 SER A C 1
ATOM 798 O O . SER A 1 104 ? -22.294 -2.696 16.432 1.00 77.88 104 SER A O 1
ATOM 800 N N . TYR A 1 105 ? -20.083 -2.844 16.046 1.00 77.00 105 TYR A N 1
ATOM 801 C CA . TYR A 1 105 ? -20.176 -3.369 14.681 1.00 77.00 105 TYR A CA 1
ATOM 802 C C . TYR A 1 105 ? -19.457 -4.714 14.561 1.00 77.00 105 TYR A C 1
ATOM 804 O O . TYR A 1 105 ? -18.403 -4.922 15.163 1.00 77.00 105 TYR A O 1
ATOM 812 N N . ILE A 1 106 ? -20.010 -5.614 13.744 1.00 80.12 106 ILE A N 1
ATOM 813 C CA . ILE A 1 106 ? -19.351 -6.860 13.336 1.00 80.12 106 ILE A CA 1
ATOM 814 C C . ILE A 1 106 ? -18.731 -6.629 11.958 1.00 80.12 106 ILE A C 1
ATOM 816 O O . ILE A 1 106 ? -19.427 -6.257 11.013 1.00 80.12 106 ILE A O 1
ATOM 820 N N . ILE A 1 107 ? -17.420 -6.839 11.846 1.00 81.06 107 ILE A N 1
ATOM 821 C CA . ILE A 1 107 ? -16.678 -6.691 10.592 1.00 81.06 107 ILE A CA 1
ATOM 822 C C . ILE A 1 107 ? -16.496 -8.074 9.966 1.00 81.06 107 ILE A C 1
ATOM 824 O O . ILE A 1 107 ? -15.771 -8.906 10.505 1.00 81.06 107 ILE A O 1
ATOM 828 N N . ASN A 1 108 ? -17.126 -8.295 8.811 1.00 86.44 108 ASN A N 1
ATOM 829 C CA . ASN A 1 108 ? -17.040 -9.565 8.080 1.00 86.44 108 ASN A CA 1
ATOM 830 C C . ASN A 1 108 ? -15.813 -9.632 7.160 1.00 86.44 108 ASN A C 1
ATOM 832 O O . ASN A 1 108 ? -15.172 -10.668 7.040 1.00 86.44 108 ASN A O 1
ATOM 836 N N . GLU A 1 109 ? -15.485 -8.529 6.488 1.00 86.38 109 GLU A N 1
ATOM 837 C CA . GLU A 1 109 ? -14.360 -8.447 5.559 1.00 86.38 109 GLU A CA 1
ATOM 838 C C . GLU A 1 109 ? -13.909 -6.990 5.421 1.00 86.38 109 GLU A C 1
ATOM 840 O O . GLU A 1 109 ? -14.725 -6.067 5.454 1.00 86.38 109 GLU A O 1
ATOM 845 N N . ILE A 1 110 ? -12.603 -6.790 5.256 1.00 84.81 110 ILE A N 1
ATOM 846 C CA . ILE A 1 110 ? -11.986 -5.511 4.912 1.00 84.81 110 ILE A CA 1
ATOM 847 C C . ILE A 1 110 ? -11.263 -5.693 3.577 1.00 84.81 110 ILE A C 1
ATOM 849 O O . ILE A 1 110 ? -10.312 -6.472 3.482 1.00 84.81 110 ILE A O 1
ATOM 853 N N . GLU A 1 111 ? -11.680 -4.942 2.557 1.00 88.25 111 GLU A N 1
ATOM 854 C CA . GLU A 1 111 ? -10.998 -4.872 1.263 1.00 88.25 111 GLU A CA 1
ATOM 855 C C . GLU A 1 111 ? -10.318 -3.506 1.086 1.00 88.25 111 GLU A C 1
ATOM 857 O O . GLU A 1 111 ? -10.952 -2.457 1.178 1.00 88.25 111 GLU A O 1
ATOM 862 N N . LEU A 1 112 ? -9.014 -3.520 0.803 1.00 85.81 112 LEU A N 1
ATOM 863 C CA . LEU A 1 112 ? -8.190 -2.331 0.584 1.00 85.81 112 LEU A CA 1
ATOM 864 C C . LEU A 1 112 ? -7.506 -2.422 -0.781 1.00 85.81 112 LEU A C 1
ATOM 866 O O . LEU A 1 112 ? -6.637 -3.265 -0.993 1.00 85.81 112 LEU A O 1
ATOM 870 N N . SER A 1 113 ? -7.854 -1.522 -1.700 1.00 90.38 113 SER A N 1
ATOM 871 C CA . SER A 1 113 ? -7.265 -1.471 -3.045 1.00 90.38 113 SER A CA 1
ATOM 872 C C . SER A 1 113 ? -6.255 -0.330 -3.166 1.00 90.38 113 SER A C 1
ATOM 874 O O . SER A 1 113 ? -6.620 0.808 -3.456 1.00 90.38 113 SER A O 1
ATOM 876 N N . ALA A 1 114 ? -4.974 -0.626 -2.940 1.00 87.81 114 ALA A N 1
ATOM 877 C CA . ALA A 1 114 ? -3.878 0.336 -3.031 1.00 87.81 114 ALA A CA 1
ATOM 878 C C . ALA A 1 114 ? -3.477 0.578 -4.493 1.00 87.81 114 ALA A C 1
ATOM 880 O O . ALA A 1 114 ? -3.105 -0.358 -5.204 1.00 87.81 114 ALA A O 1
ATOM 881 N N . SER A 1 115 ? -3.512 1.834 -4.936 1.00 90.38 115 SER A N 1
ATOM 882 C CA . SER A 1 115 ? -3.177 2.211 -6.313 1.00 90.38 115 SER A CA 1
ATOM 883 C C . SER A 1 115 ? -1.787 2.838 -6.400 1.00 90.38 115 SER A C 1
ATOM 885 O O . SER A 1 115 ? -1.385 3.630 -5.543 1.00 90.38 115 SER A O 1
ATOM 887 N N . PHE A 1 116 ? -1.048 2.498 -7.454 1.00 88.25 116 PHE A N 1
ATOM 888 C CA . PHE A 1 116 ? 0.307 2.977 -7.711 1.00 88.25 116 PHE A CA 1
ATOM 889 C C . PHE A 1 116 ? 0.436 3.524 -9.133 1.00 88.25 116 PHE A C 1
ATOM 891 O O . PHE A 1 116 ? -0.153 3.003 -10.084 1.00 88.25 116 PHE A O 1
ATOM 898 N N . ASN A 1 117 ? 1.255 4.562 -9.289 1.00 88.25 117 ASN A N 1
ATOM 899 C CA . ASN A 1 117 ? 1.609 5.087 -10.603 1.00 88.25 117 ASN A CA 1
ATOM 900 C C . ASN A 1 117 ? 2.655 4.189 -11.300 1.00 88.25 117 ASN A C 1
ATOM 902 O O . ASN A 1 117 ? 3.187 3.248 -10.707 1.00 88.25 117 ASN A O 1
ATOM 906 N N . ALA A 1 118 ? 3.003 4.513 -12.549 1.00 86.75 118 ALA A N 1
ATOM 907 C CA . ALA A 1 118 ? 3.997 3.762 -13.326 1.00 86.75 118 ALA A CA 1
ATOM 908 C C . ALA A 1 118 ? 5.407 3.743 -12.692 1.00 86.75 118 ALA A C 1
ATOM 910 O O . ALA A 1 118 ? 6.203 2.855 -12.981 1.00 86.75 118 ALA A O 1
ATOM 911 N N . ASP A 1 119 ? 5.709 4.688 -11.796 1.00 83.19 119 ASP A N 1
ATOM 912 C CA . ASP A 1 119 ? 6.978 4.752 -11.063 1.00 83.19 119 ASP A CA 1
ATOM 913 C C . ASP A 1 119 ? 6.952 3.968 -9.740 1.00 83.19 119 ASP A C 1
ATOM 915 O O . ASP A 1 119 ? 7.965 3.928 -9.033 1.00 83.19 119 ASP A O 1
ATOM 919 N N . GLY A 1 120 ? 5.810 3.387 -9.357 1.00 82.00 120 GLY A N 1
ATOM 920 C CA . GLY A 1 120 ? 5.615 2.728 -8.064 1.00 82.00 120 GLY A CA 1
ATOM 921 C C . GLY A 1 120 ? 5.344 3.662 -6.895 1.00 82.00 120 GLY A C 1
ATOM 922 O O . GLY A 1 120 ? 5.493 3.250 -5.744 1.00 82.00 120 GLY A O 1
ATOM 923 N N . LYS A 1 121 ? 4.997 4.923 -7.151 1.00 86.25 121 LYS A N 1
ATOM 924 C CA . LYS A 1 121 ? 4.529 5.839 -6.110 1.00 86.25 121 LYS A CA 1
ATOM 925 C C . LYS A 1 121 ? 3.083 5.510 -5.788 1.00 86.25 121 LYS A C 1
ATOM 927 O O . LYS A 1 121 ? 2.256 5.396 -6.688 1.00 86.25 121 LYS A O 1
ATOM 932 N N . PHE A 1 122 ? 2.803 5.376 -4.500 1.00 88.38 122 PHE A N 1
ATOM 933 C CA . PHE A 1 122 ? 1.448 5.199 -4.008 1.00 88.38 122 PHE A CA 1
ATOM 934 C C . PHE A 1 122 ? 0.620 6.456 -4.280 1.00 88.38 122 PHE A C 1
ATOM 936 O O . PHE A 1 122 ? 1.100 7.572 -4.067 1.00 88.38 122 PHE A O 1
ATOM 943 N N . MET A 1 123 ? -0.588 6.249 -4.792 1.00 89.06 123 MET A N 1
ATOM 944 C CA . MET A 1 123 ? -1.513 7.304 -5.205 1.00 89.06 123 MET A CA 1
ATOM 945 C C . MET A 1 123 ? -2.716 7.440 -4.269 1.00 89.06 123 MET A C 1
ATOM 947 O O . MET A 1 123 ? -3.384 8.465 -4.320 1.00 89.06 123 MET A O 1
ATOM 951 N N . GLY A 1 124 ? -2.986 6.427 -3.446 1.00 85.94 124 GLY A N 1
ATOM 952 C CA . GLY A 1 124 ? -4.160 6.362 -2.579 1.00 85.94 124 GLY A CA 1
ATOM 953 C C . GLY A 1 124 ? -4.925 5.052 -2.748 1.00 85.94 124 GLY A C 1
ATOM 954 O O . GLY A 1 124 ? -4.571 4.192 -3.572 1.00 85.94 124 GLY A O 1
ATOM 955 N N . PHE A 1 125 ? -5.988 4.901 -1.965 1.00 87.12 125 PHE A N 1
ATOM 956 C CA . PHE A 1 125 ? -6.904 3.766 -2.069 1.00 87.12 125 PHE A CA 1
ATOM 957 C C . PHE A 1 125 ? -8.039 4.037 -3.064 1.00 87.12 125 PHE A C 1
ATOM 959 O O . PHE A 1 125 ? -8.604 5.123 -3.092 1.00 87.12 125 PHE A O 1
ATOM 966 N N . GLY A 1 126 ? -8.366 3.057 -3.914 1.00 81.31 126 GLY A N 1
ATOM 967 C CA . GLY A 1 126 ? -9.524 3.114 -4.823 1.00 81.31 126 GLY A CA 1
ATOM 968 C C . GLY A 1 126 ? -9.445 4.123 -5.981 1.00 81.31 126 GLY A C 1
ATOM 969 O O . GLY A 1 126 ? -10.378 4.203 -6.770 1.00 81.31 126 GLY A O 1
ATOM 970 N N . VAL A 1 127 ? -8.341 4.865 -6.122 1.00 83.75 127 VAL A N 1
ATOM 971 C CA . VAL A 1 127 ? -8.198 5.932 -7.134 1.00 83.75 127 VAL A CA 1
ATOM 972 C C . VAL A 1 127 ? -7.927 5.430 -8.558 1.00 83.75 127 VAL A C 1
ATOM 974 O O . VAL A 1 127 ? -8.088 6.186 -9.512 1.00 83.75 127 VAL A O 1
ATOM 977 N N . GLY A 1 128 ? -7.525 4.164 -8.716 1.00 76.06 128 GLY A N 1
ATOM 978 C CA . GLY A 1 128 ? -7.077 3.613 -9.994 1.00 76.06 128 GLY A CA 1
ATOM 979 C C . GLY A 1 128 ? -5.656 4.072 -10.340 1.00 76.06 128 GLY A C 1
ATOM 980 O O . GLY A 1 128 ? -5.278 5.226 -10.147 1.00 76.06 128 GLY A O 1
ATOM 981 N N . GLY A 1 129 ? -4.825 3.149 -10.819 1.00 82.44 129 GLY A N 1
ATOM 982 C CA . GLY A 1 129 ? -3.421 3.423 -11.114 1.00 82.44 129 GLY A CA 1
ATOM 983 C C . GLY A 1 129 ? -2.890 2.573 -12.259 1.00 82.44 129 GLY A C 1
ATOM 984 O O . GLY A 1 129 ? -3.604 1.757 -12.835 1.00 82.44 129 GLY A O 1
ATOM 985 N N . ALA A 1 130 ? -1.607 2.750 -12.569 1.00 82.88 130 ALA A N 1
ATOM 986 C CA . ALA A 1 130 ? -0.908 1.867 -13.502 1.00 82.88 130 ALA A CA 1
ATOM 987 C C . ALA A 1 130 ? -0.748 0.451 -12.923 1.00 82.88 130 ALA A C 1
ATOM 989 O O . ALA A 1 130 ? -0.668 -0.520 -13.670 1.00 82.88 130 ALA A O 1
ATOM 990 N N . ALA A 1 131 ? -0.706 0.340 -11.592 1.00 83.62 131 ALA A N 1
ATOM 991 C CA . ALA A 1 131 ? -0.759 -0.919 -10.869 1.00 83.62 131 ALA A CA 1
ATOM 992 C C . ALA A 1 131 ? -1.691 -0.791 -9.660 1.00 83.62 131 ALA A C 1
ATOM 994 O O . ALA A 1 131 ? -1.687 0.231 -8.971 1.00 83.62 131 ALA A O 1
ATOM 995 N N . THR A 1 132 ? -2.440 -1.853 -9.377 1.00 86.75 132 THR A N 1
ATOM 996 C CA . THR A 1 132 ? -3.335 -1.938 -8.220 1.00 86.75 132 THR A CA 1
ATOM 997 C C . THR A 1 132 ? -3.029 -3.206 -7.439 1.00 86.75 132 THR A C 1
ATOM 999 O O . THR A 1 132 ? -2.866 -4.278 -8.022 1.00 86.75 132 THR A O 1
ATOM 1002 N N . ILE A 1 133 ? -2.932 -3.075 -6.118 1.00 84.31 133 ILE A N 1
ATOM 1003 C CA . ILE A 1 133 ? -2.764 -4.191 -5.188 1.00 84.31 133 ILE A CA 1
ATOM 1004 C C . ILE A 1 133 ? -3.989 -4.220 -4.283 1.00 84.31 133 ILE A C 1
ATOM 1006 O O . ILE A 1 133 ? -4.209 -3.285 -3.514 1.00 84.31 133 ILE A O 1
ATOM 1010 N N . THR A 1 134 ? -4.762 -5.297 -4.364 1.00 88.38 134 THR A N 1
ATOM 1011 C CA . THR A 1 134 ? -5.928 -5.517 -3.506 1.00 88.38 134 THR A CA 1
ATOM 1012 C C . THR A 1 134 ? -5.543 -6.417 -2.339 1.00 88.38 134 THR A C 1
ATOM 1014 O O . THR A 1 134 ? -5.010 -7.509 -2.531 1.00 88.38 134 THR A O 1
ATOM 1017 N N . ILE A 1 135 ? -5.801 -5.940 -1.125 1.00 85.81 135 ILE A N 1
ATOM 1018 C CA . ILE A 1 135 ? -5.573 -6.648 0.133 1.00 85.81 135 ILE A CA 1
ATOM 1019 C C . ILE A 1 135 ? -6.943 -6.947 0.728 1.00 85.81 135 ILE A C 1
ATOM 1021 O O . ILE A 1 135 ? -7.714 -6.025 0.983 1.00 85.81 135 ILE A O 1
ATOM 1025 N N . ARG A 1 136 ? -7.235 -8.227 0.953 1.00 88.69 136 ARG A N 1
ATOM 1026 C CA . ARG A 1 136 ? -8.460 -8.680 1.617 1.00 88.69 136 ARG A CA 1
ATOM 1027 C C . ARG A 1 136 ? -8.107 -9.300 2.955 1.00 88.69 136 ARG A C 1
ATOM 1029 O O . ARG A 1 136 ? -7.260 -10.192 3.014 1.00 88.69 136 ARG A O 1
ATOM 1036 N N . ILE A 1 137 ? -8.739 -8.808 4.010 1.00 86.00 137 ILE A N 1
ATOM 1037 C CA . ILE A 1 137 ? -8.597 -9.310 5.373 1.00 86.00 137 ILE A CA 1
ATOM 1038 C C . ILE A 1 137 ? -9.981 -9.753 5.819 1.00 86.00 137 ILE A C 1
ATOM 1040 O O . ILE A 1 137 ? -10.906 -8.948 5.861 1.00 86.00 137 ILE A O 1
ATOM 1044 N N . LYS A 1 138 ? -10.114 -11.030 6.160 1.00 89.56 138 LYS A N 1
ATOM 1045 C CA . LYS A 1 138 ? -11.336 -11.594 6.726 1.00 89.56 138 LYS A CA 1
ATOM 1046 C C . LYS A 1 138 ? -11.008 -12.321 8.031 1.00 89.56 138 LYS A C 1
ATOM 1048 O O . LYS A 1 138 ? -9.900 -12.862 8.128 1.00 89.56 138 LYS A O 1
ATOM 1053 N N . PRO A 1 139 ? -11.917 -12.336 9.018 1.00 86.12 139 PRO A N 1
ATOM 1054 C CA . PRO A 1 139 ? -11.822 -13.256 10.140 1.00 86.12 139 PRO A CA 1
ATOM 1055 C C . PRO A 1 139 ? -11.696 -14.691 9.619 1.00 86.12 139 PRO A C 1
ATOM 1057 O O . PRO A 1 139 ? -12.251 -15.038 8.574 1.00 86.12 139 PRO A O 1
ATOM 1060 N N . GLN A 1 140 ? -10.910 -15.507 10.313 1.00 82.62 140 GLN A N 1
ATOM 1061 C CA . GLN A 1 140 ? -10.884 -16.936 10.046 1.00 82.62 140 GLN A CA 1
ATOM 1062 C C . GLN A 1 140 ? -12.126 -17.538 10.703 1.00 82.62 140 GLN A C 1
ATOM 1064 O O . GLN A 1 140 ? -12.334 -17.330 11.895 1.00 82.62 140 GLN A O 1
ATOM 1069 N N . ASP A 1 141 ? -12.949 -18.232 9.920 1.00 78.50 141 ASP A N 1
ATOM 1070 C CA . ASP A 1 141 ? -14.036 -19.039 10.467 1.00 78.50 141 ASP A CA 1
ATOM 1071 C C . ASP A 1 141 ? -13.400 -20.220 11.228 1.00 78.50 141 ASP A C 1
ATOM 1073 O O . ASP A 1 141 ? -12.567 -20.931 10.652 1.00 78.50 141 ASP A O 1
ATOM 1077 N N . ASP A 1 142 ? -13.726 -20.366 12.517 1.00 59.25 142 ASP A N 1
ATOM 1078 C CA . ASP A 1 142 ? -13.342 -21.519 13.351 1.00 59.25 142 ASP A CA 1
ATOM 1079 C C . ASP A 1 142 ? -14.104 -22.794 12.947 1.00 59.25 142 ASP A C 1
ATOM 1081 O O . ASP A 1 142 ? -15.327 -22.706 12.673 1.00 59.25 142 ASP A O 1
#

Radius of gyration: 35.49 Å; chains: 1; bounding box: 96×56×71 Å

Secondary structure (DSSP, 8-state):
---------------------------------------------------PPPTTEEE-TTS-EEETTSPPPPPHHHHHHHHHHHHHHHHHHHHHHHHH--S------EEEEEEE-TTS-EEEESS--SEEEEEEE-PPP-

pLDDT: mean 70.49, std 17.72, range [33.53, 90.38]

Sequence (142 aa):
MSPKSVKKSELKKSKPYSSKKGVSQKPEFKVAGKKVVARTYKVSPSKKVKYKMPSGYEANNSGLIVPVGVSKPVPVNNLKKGFNSAKKEINSFIDDITSTFTESYIINEIELSASFNADGKFMGFGVGGAATITIRIKPQDD

Foldseek 3Di:
DDDDDDDDDDDDDDDDDDDDDDDDDDDDDPDPDDPPPPPPDPPDPDPPPPPDQDPQWDQDPVRDTHGNPPQDDADPVLLVQQVVVQVVVVVVVVVVVVVVDPDDDDDAKDKWKWEAESNNHTDGTPPHYPDIDIDMDGDDDD